Protein AF-A0A933Q436-F1 (afdb_monomer_lite)

Structure (mmCIF, N/CA/C/O backbone):
data_AF-A0A933Q436-F1
#
_entry.id   AF-A0A933Q436-F1
#
loop_
_atom_site.group_PDB
_atom_site.id
_atom_site.type_symbol
_atom_site.label_atom_id
_atom_site.label_alt_id
_atom_site.label_comp_id
_atom_site.label_asym_id
_atom_site.label_entity_id
_atom_site.label_seq_id
_atom_site.pdbx_PDB_ins_code
_atom_site.Cartn_x
_atom_site.Cartn_y
_atom_site.Cartn_z
_atom_site.occupancy
_atom_site.B_iso_or_equiv
_atom_site.auth_seq_id
_atom_site.auth_comp_id
_atom_site.auth_asym_id
_atom_site.auth_atom_id
_atom_site.pdbx_PDB_model_num
ATOM 1 N N . MET A 1 1 ? 8.827 -11.551 -14.079 1.00 69.38 1 MET A N 1
ATOM 2 C CA . MET A 1 1 ? 8.714 -10.240 -13.399 1.00 69.38 1 MET A CA 1
ATOM 3 C C . MET A 1 1 ? 7.311 -10.010 -12.848 1.00 69.38 1 MET A C 1
ATOM 5 O O . MET A 1 1 ? 7.195 -9.725 -11.664 1.00 69.38 1 MET A O 1
ATOM 9 N N . GLU A 1 2 ? 6.253 -10.220 -13.638 1.00 83.44 2 GLU A N 1
ATOM 10 C CA . GLU A 1 2 ? 4.860 -9.986 -13.208 1.00 83.44 2 GLU A CA 1
ATOM 11 C C . GLU A 1 2 ? 4.426 -10.819 -11.992 1.00 83.44 2 GLU A C 1
ATOM 13 O O . GLU A 1 2 ? 3.860 -10.272 -11.054 1.00 83.44 2 GLU A O 1
ATOM 18 N N . LEU A 1 3 ? 4.770 -12.112 -11.937 1.00 90.50 3 LEU A N 1
ATOM 19 C CA . LEU A 1 3 ? 4.434 -12.969 -10.791 1.00 90.50 3 LEU A CA 1
ATOM 20 C C . LEU A 1 3 ? 5.051 -12.468 -9.473 1.00 90.50 3 LEU A C 1
ATOM 22 O O . LEU A 1 3 ? 4.394 -12.472 -8.439 1.00 90.50 3 LEU A O 1
ATOM 26 N N . ILE A 1 4 ? 6.304 -12.007 -9.512 1.00 89.88 4 ILE A N 1
ATOM 27 C CA . ILE A 1 4 ? 7.007 -11.476 -8.334 1.00 89.88 4 ILE A CA 1
ATOM 28 C C . ILE A 1 4 ? 6.338 -10.179 -7.872 1.00 89.88 4 ILE A C 1
ATOM 30 O O . ILE A 1 4 ? 6.108 -10.001 -6.678 1.00 89.88 4 ILE A O 1
ATOM 34 N N . ALA A 1 5 ? 5.969 -9.306 -8.815 1.00 87.81 5 ALA A N 1
ATOM 35 C CA . ALA A 1 5 ? 5.228 -8.087 -8.510 1.00 87.81 5 ALA A CA 1
ATOM 36 C C . ALA A 1 5 ? 3.855 -8.400 -7.891 1.00 87.81 5 ALA A C 1
ATOM 38 O O . ALA A 1 5 ? 3.500 -7.807 -6.875 1.00 87.81 5 ALA A O 1
ATOM 39 N N . LEU A 1 6 ? 3.118 -9.376 -8.430 1.00 91.81 6 LEU A N 1
ATOM 40 C CA . LEU A 1 6 ? 1.825 -9.805 -7.889 1.00 91.81 6 LEU A CA 1
ATOM 41 C C . LEU A 1 6 ? 1.946 -10.394 -6.481 1.00 91.81 6 LEU A C 1
ATOM 43 O O . LEU A 1 6 ? 1.143 -10.052 -5.617 1.00 91.81 6 LEU A O 1
ATOM 47 N N . ILE A 1 7 ? 2.957 -11.228 -6.222 1.00 93.62 7 ILE A N 1
ATOM 48 C CA . ILE A 1 7 ? 3.230 -11.765 -4.880 1.00 93.62 7 ILE A CA 1
ATOM 49 C C . ILE A 1 7 ? 3.574 -10.628 -3.911 1.00 93.62 7 ILE A C 1
ATOM 51 O O . ILE A 1 7 ? 3.058 -10.602 -2.794 1.00 93.62 7 ILE A O 1
ATOM 55 N N . GLY A 1 8 ? 4.392 -9.665 -4.344 1.00 90.50 8 GLY A N 1
ATOM 56 C CA . GLY A 1 8 ? 4.723 -8.482 -3.552 1.00 90.50 8 GLY A CA 1
ATOM 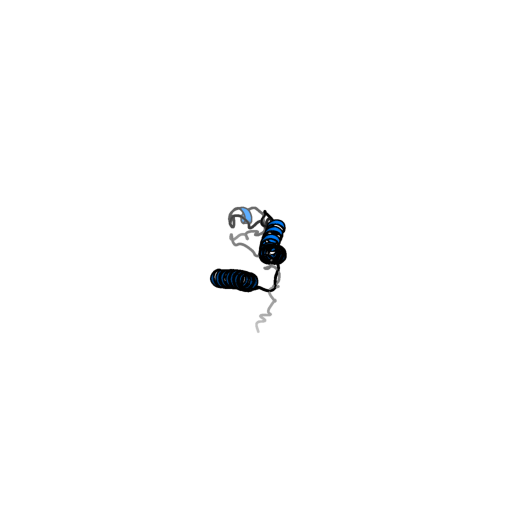57 C C . GLY A 1 8 ? 3.485 -7.655 -3.194 1.00 90.50 8 GLY A C 1
ATOM 58 O O . GLY A 1 8 ? 3.280 -7.328 -2.025 1.00 90.50 8 GLY A O 1
ATOM 59 N N . ILE A 1 9 ? 2.616 -7.384 -4.173 1.00 89.62 9 ILE A N 1
ATOM 60 C CA . ILE A 1 9 ? 1.357 -6.651 -3.968 1.00 89.62 9 ILE A CA 1
ATOM 61 C C . ILE A 1 9 ? 0.420 -7.437 -3.046 1.00 89.62 9 ILE A C 1
ATOM 63 O O . ILE A 1 9 ? -0.119 -6.875 -2.094 1.00 89.62 9 ILE A O 1
ATOM 67 N N . ALA A 1 10 ? 0.248 -8.739 -3.279 1.00 91.31 10 ALA A N 1
ATOM 68 C CA . ALA A 1 10 ? -0.606 -9.588 -2.455 1.00 91.31 10 ALA A CA 1
ATOM 69 C C . ALA A 1 10 ? -0.124 -9.635 -0.997 1.00 91.31 10 ALA A C 1
ATOM 71 O O . ALA A 1 10 ? -0.932 -9.491 -0.078 1.00 91.31 10 ALA A O 1
ATOM 72 N N . GLY A 1 11 ? 1.189 -9.763 -0.776 1.00 93.06 11 GLY A N 1
ATOM 73 C CA . GLY A 1 11 ? 1.795 -9.710 0.555 1.00 93.06 11 GLY A CA 1
ATOM 74 C C . GLY A 1 11 ? 1.598 -8.355 1.235 1.00 93.06 11 GLY A C 1
ATOM 75 O O . GLY A 1 11 ? 1.199 -8.300 2.400 1.00 93.06 11 GLY A O 1
ATOM 76 N N . TRP A 1 12 ? 1.791 -7.258 0.498 1.00 88.19 12 TRP A N 1
ATOM 77 C CA . TRP A 1 12 ? 1.549 -5.902 0.994 1.00 88.19 12 TRP A CA 1
ATOM 78 C C . TRP A 1 12 ? 0.090 -5.709 1.427 1.00 88.19 12 TRP A C 1
ATOM 80 O O . TRP A 1 12 ? -0.183 -5.205 2.524 1.00 88.19 12 TRP A O 1
ATOM 90 N N . VAL A 1 13 ? -0.864 -6.123 0.588 1.00 89.94 13 VAL A N 1
ATOM 91 C CA . VAL A 1 13 ? -2.301 -6.039 0.887 1.00 89.94 13 VAL A CA 1
ATOM 92 C C . VAL A 1 13 ? -2.642 -6.892 2.107 1.00 89.94 13 VAL A C 1
ATOM 94 O O . VAL A 1 13 ? -3.305 -6.403 3.023 1.00 89.94 13 VAL A O 1
ATOM 97 N N . ALA A 1 14 ? -2.141 -8.128 2.177 1.00 91.75 14 ALA A N 1
ATOM 98 C CA . ALA A 1 14 ? -2.360 -9.011 3.320 1.00 91.75 14 ALA A CA 1
ATOM 99 C C . ALA A 1 14 ? -1.851 -8.393 4.633 1.00 91.75 14 ALA A C 1
ATOM 101 O O . ALA A 1 14 ? -2.544 -8.464 5.652 1.00 91.75 14 ALA A O 1
ATOM 102 N N . LEU A 1 15 ? -0.693 -7.725 4.605 1.00 90.75 15 LEU A N 1
ATOM 103 C CA . LEU A 1 15 ? -0.129 -7.043 5.771 1.00 90.75 15 LEU A CA 1
ATOM 104 C C . LEU A 1 15 ? -1.015 -5.879 6.242 1.00 90.75 15 LEU A C 1
ATOM 106 O O . LEU A 1 15 ? -1.291 -5.762 7.436 1.00 90.75 15 LEU A O 1
ATOM 110 N N . ASN A 1 16 ? -1.518 -5.057 5.315 1.00 89.12 16 ASN A N 1
ATOM 111 C CA . ASN A 1 16 ? -2.407 -3.932 5.638 1.00 89.12 16 ASN A CA 1
ATOM 112 C C . ASN A 1 16 ? -3.754 -4.408 6.190 1.00 89.12 16 ASN A C 1
ATOM 114 O O . ASN A 1 16 ? -4.270 -3.843 7.160 1.00 89.12 16 ASN A O 1
ATOM 118 N N . VAL A 1 17 ? -4.303 -5.483 5.621 1.00 90.19 17 VAL A N 1
ATOM 119 C CA . VAL A 1 17 ? -5.527 -6.120 6.120 1.00 90.19 17 VAL A CA 1
ATOM 120 C C . VAL A 1 17 ? -5.302 -6.689 7.519 1.00 90.19 17 VAL A C 1
ATOM 122 O O . VAL A 1 17 ? -6.134 -6.483 8.404 1.00 90.19 17 VAL A O 1
ATOM 125 N N . TYR A 1 18 ? -4.180 -7.369 7.755 1.00 92.19 18 TYR A N 1
ATOM 126 C CA . TYR A 1 18 ? -3.841 -7.908 9.071 1.00 92.19 18 TYR A CA 1
ATOM 127 C C . TYR A 1 18 ? -3.681 -6.800 10.120 1.00 92.19 18 TYR A C 1
ATOM 129 O O . TYR A 1 18 ? -4.301 -6.874 11.184 1.00 92.19 18 TYR A O 1
ATOM 137 N N . ALA A 1 19 ? -2.927 -5.744 9.804 1.00 86.94 19 ALA A N 1
ATOM 138 C CA . ALA A 1 19 ? -2.740 -4.592 10.683 1.00 86.94 19 ALA A CA 1
ATOM 139 C C . ALA A 1 19 ? -4.076 -3.899 11.003 1.00 86.94 19 ALA A C 1
ATOM 141 O O . ALA A 1 19 ? -4.380 -3.644 12.170 1.00 86.94 19 ALA A O 1
ATOM 142 N N . SER A 1 20 ? -4.925 -3.696 9.989 1.00 86.19 20 SER A N 1
ATOM 143 C CA . SER A 1 20 ? -6.264 -3.120 10.166 1.00 86.19 20 SER A CA 1
ATOM 144 C C . SER A 1 20 ? -7.138 -3.997 11.064 1.00 86.19 20 SER A C 1
ATOM 146 O O . SER A 1 20 ? -7.768 -3.500 11.995 1.00 86.19 20 SER A O 1
ATOM 148 N N . ARG A 1 21 ? -7.138 -5.322 10.856 1.00 88.56 21 ARG A N 1
ATOM 149 C CA . ARG A 1 21 ? -7.873 -6.269 11.714 1.00 88.56 21 ARG A CA 1
ATOM 150 C C . ARG A 1 21 ? -7.357 -6.263 13.149 1.00 88.56 21 ARG A C 1
ATOM 152 O O . ARG A 1 21 ? -8.166 -6.357 14.070 1.00 88.56 21 ARG A O 1
ATOM 159 N N . ARG A 1 22 ? -6.042 -6.155 13.356 1.00 87.19 22 ARG A N 1
ATOM 160 C CA . ARG A 1 22 ? -5.449 -6.100 14.697 1.00 87.19 22 ARG A CA 1
ATOM 161 C C . ARG A 1 22 ? -5.840 -4.820 15.431 1.00 87.19 22 ARG A C 1
ATOM 163 O O . ARG A 1 22 ? -6.231 -4.929 16.589 1.00 87.19 22 ARG A O 1
ATOM 170 N N . SER A 1 23 ? -5.798 -3.673 14.752 1.00 83.38 23 SER A N 1
ATOM 171 C CA . SER A 1 23 ? -6.238 -2.376 15.292 1.00 83.38 23 SER A CA 1
ATOM 172 C C . SER A 1 23 ? -7.749 -2.364 15.572 1.00 83.38 23 SER A C 1
ATOM 174 O O . SER A 1 23 ? -8.202 -1.847 16.587 1.00 83.38 23 SER A O 1
ATOM 176 N N . ILE A 1 24 ? -8.550 -3.045 14.742 1.00 82.19 24 ILE A N 1
ATOM 177 C CA . ILE A 1 24 ? -9.994 -3.213 14.975 1.00 82.19 24 ILE A CA 1
ATOM 178 C C . ILE A 1 24 ? -10.305 -4.113 16.185 1.00 82.19 24 ILE A C 1
ATOM 180 O O . ILE A 1 24 ? -11.343 -3.986 16.831 1.00 82.19 24 ILE A O 1
ATOM 184 N N . ARG A 1 25 ? -9.427 -5.054 16.506 1.00 84.44 25 ARG A N 1
ATOM 185 C CA . ARG A 1 25 ? -9.586 -5.920 17.682 1.00 84.44 25 ARG A CA 1
ATOM 186 C C . ARG A 1 25 ? -8.961 -5.328 18.940 1.00 84.44 25 ARG A C 1
ATOM 188 O O . ARG A 1 25 ? -8.935 -5.999 19.963 1.00 84.44 25 ARG A O 1
ATOM 195 N N . ASP A 1 26 ? -8.412 -4.122 18.856 1.00 78.94 26 ASP A N 1
ATOM 196 C CA . ASP A 1 26 ? -7.875 -3.440 20.017 1.00 78.94 26 ASP A CA 1
ATOM 197 C C . ASP A 1 26 ? -9.015 -2.752 20.781 1.00 78.94 26 ASP A C 1
ATOM 199 O O . ASP A 1 26 ? -9.644 -1.814 20.283 1.00 78.94 26 ASP A O 1
ATOM 203 N N . GLU A 1 27 ? -9.316 -3.287 21.964 1.00 76.31 27 GLU A N 1
ATOM 204 C CA . GLU A 1 27 ? -10.327 -2.770 22.895 1.00 76.31 27 GLU A CA 1
ATOM 205 C C . GLU A 1 27 ? -9.732 -1.766 23.894 1.00 76.31 27 GLU A C 1
ATOM 207 O O . GLU A 1 27 ? -10.476 -1.058 24.569 1.00 76.31 27 GLU A O 1
ATOM 212 N N . LEU A 1 28 ? -8.399 -1.673 23.978 1.00 80.12 28 LEU A N 1
ATOM 213 C CA . LEU A 1 28 ? -7.704 -0.724 24.855 1.00 80.12 28 LEU A CA 1
ATOM 214 C C . LEU A 1 28 ? -7.546 0.658 24.208 1.00 80.12 28 LEU A C 1
ATOM 216 O O . LEU A 1 28 ? -7.317 1.646 24.906 1.00 80.12 28 LEU A O 1
ATOM 220 N N . ALA A 1 29 ? -7.662 0.736 22.882 1.00 77.69 29 ALA A N 1
ATOM 221 C CA . ALA A 1 29 ? -7.546 1.977 22.134 1.00 77.69 29 ALA A CA 1
ATOM 222 C C . ALA A 1 29 ? -8.862 2.763 22.149 1.00 77.69 29 ALA A C 1
ATOM 224 O O . ALA A 1 29 ? -9.939 2.228 21.871 1.00 77.69 29 ALA A O 1
ATOM 225 N N . SER A 1 30 ? -8.774 4.071 22.395 1.00 84.81 30 SER A N 1
ATOM 226 C CA . SER A 1 30 ? -9.936 4.945 22.246 1.00 84.81 30 SER A CA 1
ATOM 227 C C . SER A 1 30 ? -10.391 5.009 20.773 1.00 84.81 30 SER A C 1
ATOM 229 O O . SER A 1 30 ? -9.582 4.806 19.857 1.00 84.81 30 SER A O 1
ATOM 231 N N . PRO A 1 31 ? -11.668 5.337 20.493 1.00 82.50 31 PRO A N 1
ATOM 232 C CA . PRO A 1 31 ? -12.183 5.392 19.122 1.00 82.50 31 PRO A CA 1
ATOM 233 C C . PRO A 1 31 ? -11.370 6.322 18.210 1.00 82.50 31 PRO A C 1
ATOM 235 O O . PRO A 1 31 ? -11.133 6.012 17.044 1.00 82.50 31 PRO A O 1
ATOM 238 N N . THR A 1 32 ? -10.887 7.443 18.751 1.00 84.50 32 THR A N 1
ATOM 239 C CA . THR A 1 32 ? -10.066 8.417 18.021 1.00 84.50 32 THR A CA 1
ATOM 240 C C . THR A 1 32 ? -8.655 7.900 17.743 1.00 84.50 32 THR A C 1
ATOM 242 O O . THR A 1 32 ? -8.153 8.084 16.634 1.00 84.50 32 THR A O 1
ATOM 245 N N . GLN A 1 33 ? -8.029 7.192 18.690 1.00 85.12 33 GLN A N 1
ATOM 246 C CA . GLN A 1 33 ? -6.723 6.552 18.481 1.00 85.12 33 GLN A CA 1
ATOM 247 C C . GLN A 1 33 ? -6.792 5.475 17.401 1.00 85.12 33 GLN A C 1
ATOM 249 O O . GLN A 1 33 ? -5.898 5.371 16.564 1.00 85.12 33 GLN A O 1
ATOM 254 N N . ARG A 1 34 ? -7.881 4.711 17.374 1.00 83.94 34 ARG A N 1
ATOM 255 C CA . ARG A 1 34 ? -8.110 3.664 16.381 1.00 83.94 34 ARG A CA 1
ATOM 256 C C . ARG A 1 34 ? -8.308 4.219 14.971 1.00 83.94 34 ARG A C 1
ATOM 258 O O . ARG A 1 34 ? -7.751 3.676 14.021 1.00 83.94 34 ARG A O 1
ATOM 265 N N . ILE A 1 35 ? -9.031 5.334 14.831 1.00 85.50 35 ILE A N 1
ATOM 266 C CA . ILE A 1 35 ? -9.139 6.052 13.550 1.00 85.50 35 ILE A CA 1
ATOM 267 C C . ILE A 1 35 ? -7.762 6.555 13.107 1.00 85.50 35 ILE A C 1
ATOM 269 O O . ILE A 1 35 ? -7.392 6.348 11.954 1.00 85.50 35 ILE A O 1
ATOM 273 N N . ALA A 1 36 ? -6.980 7.151 14.012 1.00 86.81 36 ALA A N 1
ATOM 274 C CA . ALA A 1 36 ? -5.635 7.629 13.693 1.00 86.81 36 ALA A CA 1
ATOM 275 C C . ALA A 1 36 ? -4.694 6.489 13.264 1.00 86.81 36 ALA A C 1
ATOM 277 O O . ALA A 1 36 ? -3.967 6.634 12.284 1.00 86.81 36 ALA A O 1
ATOM 278 N N . GLN A 1 37 ? -4.743 5.336 13.940 1.00 86.31 37 GLN A N 1
ATOM 279 C CA . GLN A 1 37 ? -3.963 4.149 13.575 1.00 86.31 37 GLN A CA 1
ATOM 280 C C . GLN A 1 37 ? -4.342 3.617 12.192 1.00 86.31 37 GLN A C 1
ATOM 282 O O . GLN A 1 37 ? -3.460 3.357 11.376 1.00 86.31 37 GLN A O 1
ATOM 287 N N . LEU A 1 38 ? -5.641 3.492 11.904 1.00 87.25 38 LEU A N 1
ATOM 288 C CA . LEU A 1 38 ? -6.112 3.084 10.580 1.00 87.25 38 LEU A CA 1
ATOM 289 C C . LEU A 1 38 ? -5.664 4.078 9.509 1.00 87.25 38 LEU A C 1
ATOM 291 O O . LEU A 1 38 ? -5.153 3.665 8.470 1.00 87.25 38 LEU A O 1
ATOM 295 N N . PHE A 1 39 ? -5.788 5.377 9.779 1.00 88.50 39 PHE A N 1
ATOM 296 C CA . PHE A 1 39 ? -5.340 6.409 8.853 1.00 88.50 39 PHE A CA 1
ATOM 297 C C . PHE A 1 39 ? -3.840 6.286 8.570 1.00 88.50 39 PHE A C 1
ATOM 299 O O . PHE A 1 39 ? -3.430 6.329 7.415 1.00 88.50 39 PHE A O 1
ATOM 306 N N . PHE A 1 40 ? -3.025 6.047 9.600 1.00 87.94 40 PHE A N 1
ATOM 307 C CA . PHE A 1 40 ? -1.577 5.906 9.461 1.00 87.94 40 PHE A CA 1
ATOM 308 C C . PHE A 1 40 ? -1.167 4.646 8.684 1.00 87.94 40 PHE A C 1
ATOM 310 O O . PHE A 1 40 ? -0.274 4.720 7.840 1.00 87.94 40 PHE A O 1
ATOM 317 N N . ILE A 1 41 ? -1.847 3.513 8.911 1.00 88.25 41 ILE A N 1
ATOM 318 C CA . ILE A 1 41 ? -1.624 2.258 8.168 1.00 88.25 41 ILE A CA 1
ATOM 319 C C . ILE A 1 41 ? -1.783 2.493 6.661 1.00 88.25 41 ILE A C 1
ATOM 321 O O . ILE A 1 41 ? -0.946 2.050 5.880 1.00 88.25 41 ILE A O 1
ATOM 325 N N . TRP A 1 42 ? -2.816 3.236 6.259 1.00 88.25 42 TRP A N 1
ATOM 326 C CA . TRP A 1 42 ? -3.091 3.528 4.851 1.00 88.25 42 TRP A CA 1
ATOM 327 C C . TRP A 1 42 ? -2.309 4.722 4.298 1.00 88.25 42 TRP A C 1
ATOM 329 O O . TRP A 1 42 ? -2.081 4.800 3.092 1.00 88.25 42 TRP A O 1
ATOM 339 N N . LEU A 1 43 ? -1.839 5.631 5.151 1.00 89.69 43 LEU A N 1
ATOM 340 C CA . LEU A 1 43 ? -1.055 6.785 4.720 1.00 89.69 43 LEU A CA 1
ATOM 341 C C . LEU A 1 43 ? 0.276 6.361 4.087 1.00 89.69 43 LEU A C 1
ATOM 343 O O . LEU A 1 43 ? 0.668 6.910 3.063 1.00 89.69 43 LEU A O 1
ATOM 347 N N . VAL A 1 44 ? 0.951 5.362 4.661 1.00 88.38 44 VAL A N 1
ATOM 348 C CA . VAL A 1 44 ? 2.242 4.859 4.162 1.00 88.38 44 VAL A CA 1
ATOM 349 C C . VAL A 1 44 ? 2.172 4.383 2.699 1.00 88.38 44 VAL A C 1
ATOM 351 O O . VAL A 1 44 ? 2.958 4.886 1.893 1.00 88.38 44 VAL A O 1
ATOM 354 N N . PRO A 1 45 ? 1.260 3.472 2.296 1.00 86.31 45 PRO A N 1
ATOM 355 C CA . PRO A 1 45 ? 1.143 3.069 0.895 1.00 86.31 45 PRO A CA 1
ATOM 356 C C . PRO A 1 45 ? 0.729 4.215 -0.029 1.00 86.31 45 PRO A C 1
ATOM 358 O O . PRO A 1 45 ? 1.231 4.288 -1.148 1.00 86.31 45 PRO A O 1
ATOM 361 N N . ILE A 1 46 ? -0.133 5.129 0.429 1.00 90.06 46 ILE A N 1
ATOM 362 C CA . ILE A 1 46 ? -0.531 6.301 -0.362 1.00 90.06 46 ILE A CA 1
ATOM 363 C C . ILE A 1 46 ? 0.683 7.194 -0.637 1.00 90.06 46 ILE A C 1
ATOM 365 O O . ILE A 1 46 ? 0.938 7.547 -1.786 1.00 90.06 46 ILE A O 1
ATOM 369 N N . LEU A 1 47 ? 1.471 7.512 0.392 1.00 91.12 47 LEU A N 1
ATOM 370 C CA . LEU A 1 47 ? 2.693 8.301 0.242 1.00 91.12 47 LEU A CA 1
ATOM 371 C C . LEU A 1 47 ? 3.714 7.592 -0.652 1.00 91.12 47 LEU A C 1
ATOM 373 O O . LEU A 1 47 ? 4.296 8.228 -1.526 1.00 91.12 47 LEU A O 1
ATOM 377 N N . GLY A 1 48 ? 3.891 6.278 -0.492 1.00 87.94 48 GLY A N 1
ATOM 378 C CA . GLY A 1 48 ? 4.768 5.481 -1.351 1.00 87.94 48 GLY A CA 1
ATOM 379 C C . GLY A 1 48 ? 4.354 5.531 -2.824 1.00 87.94 48 GLY A C 1
ATOM 380 O O . GLY A 1 48 ? 5.204 5.713 -3.698 1.00 87.94 48 GLY A O 1
ATOM 381 N N . ALA A 1 49 ? 3.053 5.442 -3.108 1.00 87.94 49 ALA A N 1
ATOM 382 C CA . ALA A 1 49 ? 2.519 5.570 -4.460 1.00 87.94 49 ALA A CA 1
ATOM 383 C C . ALA A 1 49 ? 2.728 6.983 -5.026 1.00 87.94 49 ALA A C 1
ATOM 385 O O . ALA A 1 49 ? 3.195 7.117 -6.155 1.00 87.94 49 ALA A O 1
ATOM 386 N N . ILE A 1 50 ? 2.457 8.029 -4.237 1.00 91.06 50 ILE A N 1
ATOM 387 C CA . ILE A 1 50 ? 2.673 9.427 -4.643 1.00 91.06 50 ILE A CA 1
ATOM 388 C C . ILE A 1 50 ? 4.146 9.675 -4.969 1.00 91.06 50 ILE A C 1
ATOM 390 O O . ILE A 1 50 ? 4.446 10.231 -6.021 1.00 91.06 50 ILE A O 1
ATOM 394 N N . VAL A 1 51 ? 5.069 9.240 -4.106 1.00 90.00 51 VAL A N 1
ATOM 395 C CA . VAL A 1 51 ? 6.514 9.393 -4.337 1.00 90.00 51 VAL A CA 1
ATOM 396 C C . VAL A 1 51 ? 6.939 8.629 -5.583 1.00 90.00 51 VAL A C 1
ATOM 398 O O . VAL A 1 51 ? 7.674 9.165 -6.405 1.00 90.00 51 VAL A O 1
ATOM 401 N N . THR A 1 52 ? 6.446 7.404 -5.762 1.00 89.00 52 THR A N 1
ATOM 402 C CA . THR A 1 52 ? 6.763 6.595 -6.944 1.00 89.00 52 THR A CA 1
ATOM 403 C C . THR A 1 52 ? 6.281 7.282 -8.219 1.00 89.00 52 THR A C 1
ATOM 405 O O . THR A 1 52 ? 7.043 7.373 -9.175 1.00 89.00 52 THR A O 1
ATOM 408 N N . LEU A 1 53 ? 5.061 7.826 -8.226 1.00 86.12 53 LEU A N 1
ATOM 409 C CA . LEU A 1 53 ? 4.522 8.591 -9.353 1.00 86.12 53 LEU A CA 1
ATOM 410 C C . LEU A 1 53 ? 5.286 9.899 -9.586 1.00 86.12 53 LEU A C 1
ATOM 412 O O . LEU A 1 53 ? 5.512 10.268 -10.731 1.00 86.12 53 LEU A O 1
ATOM 416 N N . ALA A 1 54 ? 5.717 10.580 -8.523 1.00 86.50 54 ALA A N 1
ATOM 417 C CA . ALA A 1 54 ? 6.516 11.799 -8.626 1.00 86.50 54 ALA A CA 1
ATOM 418 C C . ALA A 1 54 ? 7.925 11.532 -9.183 1.00 86.50 54 ALA A C 1
ATOM 420 O O . ALA A 1 54 ? 8.480 12.364 -9.898 1.00 86.50 54 ALA A O 1
ATOM 421 N N . VAL A 1 55 ? 8.507 10.376 -8.855 1.00 87.50 55 VAL A N 1
ATOM 422 C CA . VAL A 1 55 ? 9.822 9.942 -9.347 1.00 87.50 55 VAL A CA 1
ATOM 423 C C . VAL A 1 55 ? 9.728 9.326 -10.745 1.00 87.50 55 VAL A C 1
ATOM 425 O O . VAL A 1 55 ? 10.706 9.372 -11.496 1.00 87.50 55 VAL A O 1
ATOM 428 N N . LEU A 1 56 ? 8.570 8.775 -11.121 1.00 87.06 56 LEU A N 1
ATOM 429 C CA . LEU A 1 56 ? 8.334 8.214 -12.445 1.00 87.06 56 LEU A CA 1
ATOM 430 C C . LEU A 1 56 ? 8.435 9.328 -13.495 1.00 87.06 56 LEU A C 1
ATOM 432 O O . LEU A 1 56 ? 7.522 10.124 -13.701 1.00 87.06 56 LEU A O 1
ATOM 436 N N . ARG A 1 57 ? 9.588 9.401 -14.162 1.00 71.69 57 ARG A N 1
ATOM 437 C CA . ARG A 1 57 ? 9.815 10.339 -15.261 1.00 71.69 57 ARG A CA 1
ATOM 438 C C . ARG A 1 57 ? 8.876 9.991 -16.420 1.00 71.69 57 ARG A C 1
ATOM 440 O O . ARG A 1 57 ? 8.898 8.871 -16.916 1.00 71.69 57 ARG A O 1
ATOM 447 N N . ASN A 1 58 ? 8.107 10.977 -16.884 1.00 65.75 58 ASN A N 1
ATOM 448 C CA . ASN A 1 58 ? 7.143 10.843 -17.988 1.00 65.75 58 ASN A CA 1
ATOM 449 C C . ASN A 1 58 ? 7.770 10.614 -19.377 1.00 65.75 58 ASN A C 1
ATOM 451 O O . ASN A 1 58 ? 7.036 10.416 -20.341 1.00 65.75 58 ASN A O 1
ATOM 455 N N . SER A 1 59 ? 9.099 10.624 -19.500 1.00 60.50 59 SER A N 1
ATOM 456 C CA . SER A 1 59 ? 9.781 10.432 -20.779 1.00 60.50 59 SER A CA 1
ATOM 457 C C . SER A 1 59 ? 10.876 9.378 -20.632 1.00 60.50 59 SER A C 1
ATOM 459 O O . SER A 1 59 ? 11.747 9.559 -19.774 1.00 60.50 59 SER A O 1
ATOM 461 N N . PRO A 1 60 ? 10.889 8.310 -21.455 1.00 61.94 60 PRO A N 1
ATOM 462 C CA . PRO A 1 60 ? 12.108 7.534 -21.629 1.00 61.94 60 PRO A CA 1
ATOM 463 C C . PRO A 1 60 ? 13.202 8.502 -22.090 1.00 61.94 60 PRO A C 1
ATOM 465 O O . PRO A 1 60 ? 12.949 9.366 -22.935 1.00 61.94 60 PRO A O 1
ATOM 468 N N . GLU A 1 61 ? 14.393 8.416 -21.494 1.00 63.00 61 GLU A N 1
ATOM 469 C CA . GLU A 1 61 ? 15.538 9.181 -21.984 1.00 63.00 61 GLU A CA 1
ATOM 470 C C . GLU A 1 61 ? 15.664 8.918 -23.490 1.00 63.00 61 GLU A C 1
ATOM 472 O O . GLU A 1 61 ? 15.677 7.748 -23.888 1.00 63.00 61 GLU A O 1
ATOM 477 N N . PRO A 1 62 ? 15.701 9.958 -24.348 1.00 59.56 62 PRO A N 1
ATOM 478 C CA . PRO A 1 62 ? 15.963 9.740 -25.758 1.00 59.56 62 PRO A CA 1
ATOM 479 C C . PRO A 1 62 ? 17.298 9.010 -25.833 1.00 59.56 62 PRO A C 1
ATOM 481 O O . PRO A 1 62 ? 18.310 9.506 -25.327 1.00 59.56 62 PRO A O 1
ATOM 484 N N . SER A 1 63 ? 17.290 7.799 -26.393 1.00 59.72 63 SER A N 1
ATOM 485 C CA . SER A 1 63 ? 18.512 7.034 -26.576 1.00 59.72 63 SER A CA 1
ATOM 486 C C . SER A 1 63 ? 19.501 7.934 -27.308 1.00 59.72 63 SER A C 1
ATOM 488 O O . SER A 1 63 ? 19.261 8.325 -28.447 1.00 59.72 63 SER A O 1
ATOM 490 N N . LYS A 1 64 ? 20.631 8.262 -26.676 1.00 58.25 64 LYS A N 1
ATOM 491 C CA . LYS A 1 64 ? 21.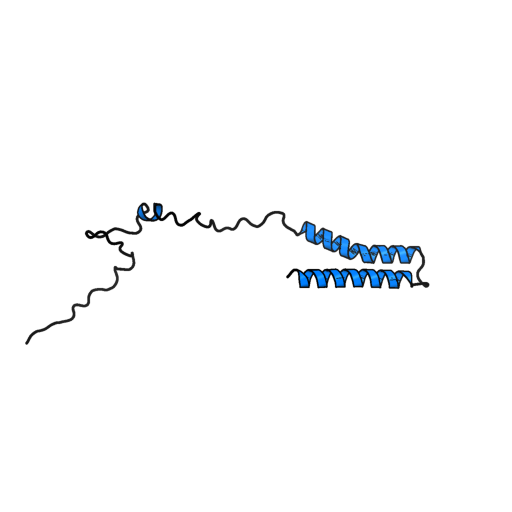735 9.002 -27.316 1.00 58.25 64 LYS A CA 1
ATOM 492 C C . LYS A 1 64 ? 22.388 8.231 -28.477 1.00 58.25 64 LYS A C 1
ATOM 494 O O . LYS A 1 64 ? 23.409 8.662 -28.996 1.00 58.25 64 LYS A O 1
ATOM 499 N N . GLY A 1 65 ? 21.823 7.095 -28.878 1.00 59.50 65 GLY A N 1
ATOM 500 C CA . GLY A 1 65 ? 22.136 6.408 -30.115 1.00 59.50 65 GLY A CA 1
ATOM 501 C C . GLY A 1 65 ? 21.011 6.634 -31.112 1.00 59.50 65 GLY A C 1
ATOM 502 O O . GLY A 1 65 ? 19.927 6.069 -30.969 1.00 59.50 65 GLY A O 1
ATOM 503 N N . THR A 1 66 ? 21.281 7.428 -32.141 1.00 56.03 66 THR A N 1
ATOM 504 C CA . THR A 1 66 ? 20.620 7.247 -33.430 1.00 56.03 66 THR A CA 1
ATOM 505 C C . THR A 1 66 ? 20.987 5.841 -33.892 1.00 56.03 66 THR A C 1
ATOM 507 O O . THR A 1 66 ? 22.112 5.621 -34.329 1.00 56.03 66 THR A O 1
ATOM 510 N N . TYR A 1 67 ? 20.085 4.869 -33.754 1.00 59.69 67 TYR A N 1
ATOM 511 C CA . TYR A 1 67 ? 20.202 3.664 -34.567 1.00 59.69 67 TYR A CA 1
ATOM 512 C C . TYR A 1 67 ? 20.034 4.118 -36.019 1.00 59.69 67 TYR A C 1
ATOM 514 O O . TYR A 1 67 ? 19.005 4.733 -36.323 1.00 59.69 67 TYR A O 1
ATOM 522 N N . PRO A 1 68 ? 21.025 3.896 -36.901 1.00 57.88 68 PRO A N 1
ATOM 523 C CA . PRO A 1 68 ? 20.837 4.146 -38.320 1.00 57.88 68 PRO A CA 1
ATOM 524 C C . PRO A 1 68 ? 19.581 3.392 -38.758 1.00 57.88 68 PRO A C 1
ATOM 526 O O . PRO A 1 68 ? 19.450 2.193 -38.495 1.00 57.88 68 PRO A O 1
ATOM 529 N N . LYS A 1 69 ? 18.618 4.115 -39.337 1.00 60.69 69 LYS A N 1
ATOM 530 C CA . LYS A 1 69 ? 17.451 3.507 -39.971 1.00 60.69 69 LYS A CA 1
ATOM 531 C C . LYS A 1 69 ? 17.964 2.723 -41.162 1.00 60.69 69 LYS A C 1
ATOM 533 O O . LYS A 1 69 ? 18.233 3.331 -42.186 1.00 60.69 69 LYS A O 1
ATOM 538 N N . GLU A 1 70 ? 18.088 1.417 -40.966 1.00 61.41 70 GLU A N 1
ATOM 539 C CA . GLU A 1 70 ? 18.530 0.450 -41.965 1.00 61.41 70 GLU A CA 1
ATOM 540 C C . GLU A 1 70 ? 19.970 0.721 -42.458 1.00 61.41 70 GLU A C 1
ATOM 542 O O . GLU A 1 70 ? 20.431 1.859 -42.543 1.00 61.41 70 GLU A O 1
ATOM 547 N N . PRO A 1 71 ? 20.771 -0.316 -42.741 1.00 56.59 71 PRO A N 1
ATOM 548 C CA . PRO A 1 71 ? 21.974 -0.112 -43.524 1.00 56.59 71 PRO A CA 1
ATOM 549 C C . PRO A 1 71 ? 21.508 0.327 -44.914 1.00 56.59 71 PRO A C 1
ATOM 551 O O . PRO A 1 71 ? 21.117 -0.514 -45.724 1.00 56.59 71 PRO A O 1
ATOM 554 N N . ASP A 1 72 ? 21.502 1.632 -45.189 1.00 57.84 72 ASP A N 1
ATOM 555 C CA . ASP A 1 72 ? 21.448 2.111 -46.564 1.00 57.84 72 ASP A CA 1
ATOM 556 C C . ASP A 1 72 ? 22.757 1.672 -47.223 1.00 57.84 72 ASP A C 1
ATOM 558 O O . ASP A 1 72 ? 23.803 2.318 -47.114 1.00 57.84 72 ASP A O 1
ATOM 562 N N . MET A 1 73 ? 22.715 0.486 -47.832 1.00 57.34 73 MET A N 1
ATOM 563 C CA . MET A 1 73 ? 23.848 -0.065 -48.560 1.00 57.34 73 MET A CA 1
ATOM 564 C C . MET A 1 73 ? 24.248 0.857 -49.714 1.00 57.34 73 MET A C 1
ATOM 566 O O . MET A 1 73 ? 25.383 0.767 -50.155 1.00 57.34 73 MET A O 1
ATOM 570 N N . GLY A 1 74 ? 23.369 1.750 -50.188 1.00 57.59 74 GLY A N 1
ATOM 571 C CA . GLY A 1 74 ? 23.658 2.680 -51.276 1.00 57.59 74 GLY A CA 1
ATOM 572 C C . GLY A 1 74 ? 24.581 3.831 -50.875 1.00 57.59 74 GLY A C 1
ATOM 573 O O . GLY A 1 74 ? 25.457 4.203 -51.657 1.00 57.59 74 GLY A O 1
ATOM 574 N N . ASP A 1 75 ? 24.448 4.363 -49.658 1.00 53.25 75 ASP A N 1
ATOM 575 C CA . ASP A 1 75 ? 25.145 5.599 -49.263 1.00 53.25 75 ASP A CA 1
ATOM 576 C C . ASP A 1 75 ? 26.609 5.357 -48.839 1.00 53.25 75 ASP A C 1
ATOM 578 O O . ASP A 1 75 ? 27.478 6.221 -48.992 1.00 53.25 75 ASP A O 1
ATOM 582 N N . GLN A 1 76 ? 26.927 4.130 -48.403 1.00 53.06 76 GLN A N 1
ATOM 583 C CA . GLN A 1 76 ? 28.297 3.712 -48.060 1.00 53.06 76 GLN A CA 1
ATOM 584 C C . GLN A 1 76 ? 29.218 3.584 -49.286 1.00 53.06 76 GLN A C 1
ATOM 586 O O . GLN A 1 76 ? 30.439 3.683 -49.150 1.00 53.06 76 GLN A O 1
ATOM 591 N N . TYR A 1 77 ? 28.659 3.420 -50.491 1.00 52.69 77 TYR A N 1
ATOM 592 C CA . TYR A 1 77 ? 29.442 3.461 -51.733 1.00 52.69 77 TYR A CA 1
ATOM 593 C C . TYR A 1 77 ? 29.745 4.895 -52.187 1.00 52.69 77 TYR A C 1
ATOM 595 O O . TYR A 1 77 ? 30.750 5.120 -52.861 1.00 52.69 77 TYR A O 1
ATOM 603 N N . VAL A 1 78 ? 28.918 5.873 -51.803 1.00 52.56 78 VAL A N 1
ATOM 604 C CA . VAL A 1 78 ? 29.059 7.273 -52.234 1.00 52.56 78 VAL A CA 1
ATOM 605 C C . VAL A 1 78 ? 30.013 8.055 -51.321 1.00 52.56 78 VAL A C 1
ATOM 607 O O . VAL A 1 78 ? 30.756 8.908 -51.806 1.00 52.56 78 VAL A O 1
ATOM 610 N N . THR A 1 79 ? 30.089 7.727 -50.023 1.00 52.78 79 THR A N 1
ATOM 611 C CA . THR A 1 79 ? 30.971 8.417 -49.050 1.00 52.78 79 THR A CA 1
ATOM 612 C C . THR A 1 79 ? 32.443 7.968 -49.047 1.00 52.78 79 THR A C 1
ATOM 614 O O . THR A 1 79 ? 33.236 8.459 -48.246 1.00 52.78 79 THR A O 1
ATOM 617 N N . GLY A 1 80 ? 32.866 7.123 -49.993 1.00 48.72 80 GLY A N 1
ATOM 618 C CA . GLY A 1 80 ? 34.281 7.045 -50.382 1.00 48.72 80 GLY A CA 1
ATOM 619 C C . GLY A 1 80 ? 35.232 6.327 -49.415 1.00 48.72 80 GLY A C 1
ATOM 620 O O . GLY A 1 80 ? 36.412 6.669 -49.380 1.00 48.72 80 GLY A O 1
ATOM 621 N N . LEU A 1 81 ? 34.768 5.314 -48.674 1.00 54.94 81 LEU A N 1
ATOM 622 C CA . LEU A 1 81 ? 35.645 4.442 -47.867 1.00 54.94 81 LEU A CA 1
ATOM 623 C C . LEU A 1 81 ? 36.127 3.173 -48.593 1.00 54.94 81 LEU A C 1
ATOM 625 O O . LEU A 1 81 ? 36.996 2.477 -48.080 1.00 54.94 81 LEU A O 1
ATOM 629 N N . GLY A 1 82 ? 35.637 2.896 -49.803 1.00 51.78 82 GLY A N 1
ATOM 630 C CA . GLY A 1 82 ? 36.103 1.783 -50.631 1.00 51.78 82 GLY A CA 1
ATOM 631 C C . GLY A 1 82 ? 36.473 2.263 -52.027 1.00 51.78 82 GLY A C 1
ATOM 632 O O . GLY A 1 82 ? 35.612 2.358 -52.897 1.00 51.78 82 GLY A O 1
ATOM 633 N N . ARG A 1 83 ? 37.753 2.570 -52.273 1.00 54.28 83 ARG A N 1
ATOM 634 C CA . ARG A 1 83 ? 38.223 2.734 -53.657 1.00 54.28 83 ARG A CA 1
ATOM 635 C C . ARG A 1 83 ? 38.210 1.365 -54.331 1.00 54.28 83 ARG A C 1
ATOM 637 O O . ARG A 1 83 ? 38.892 0.448 -53.875 1.00 54.28 83 ARG A O 1
ATOM 644 N N . LEU A 1 84 ? 37.447 1.244 -55.415 1.00 58.19 84 LEU A N 1
ATOM 645 C CA . LEU A 1 84 ? 37.502 0.081 -56.295 1.00 58.19 84 LEU A CA 1
ATOM 646 C C . LEU A 1 84 ? 38.889 0.016 -56.946 1.00 58.19 84 LEU A C 1
ATOM 648 O O . LEU A 1 84 ? 39.428 1.041 -57.371 1.00 58.19 84 LEU A O 1
ATOM 652 N N . ASN A 1 85 ? 39.476 -1.177 -57.020 1.00 61.84 85 ASN A N 1
ATOM 653 C CA . ASN A 1 85 ? 40.643 -1.391 -57.876 1.00 61.84 85 ASN A CA 1
ATOM 654 C C . ASN A 1 85 ? 40.222 -1.443 -59.359 1.00 61.84 85 ASN A C 1
ATOM 656 O O . ASN A 1 85 ? 39.038 -1.533 -59.679 1.00 61.84 85 ASN A O 1
ATOM 660 N N . GLU A 1 86 ? 41.191 -1.442 -60.279 1.00 56.91 86 GLU A N 1
ATOM 661 C CA . GLU A 1 86 ? 40.955 -1.508 -61.737 1.00 56.91 86 GLU A CA 1
ATOM 662 C C . GLU A 1 86 ? 40.177 -2.760 -62.194 1.00 56.91 86 GLU A C 1
ATOM 664 O O . GLU A 1 86 ? 39.760 -2.852 -63.345 1.00 56.91 86 GLU A O 1
ATOM 669 N N . ARG A 1 87 ? 39.966 -3.730 -61.295 1.00 55.94 87 ARG A N 1
ATOM 670 C CA . ARG A 1 87 ? 39.217 -4.969 -61.530 1.00 55.94 87 ARG A CA 1
ATOM 671 C C . ARG A 1 87 ? 37.834 -4.986 -60.862 1.00 55.94 87 ARG A C 1
ATOM 673 O O . ARG A 1 87 ? 37.149 -5.998 -60.950 1.00 55.94 87 ARG A O 1
ATOM 680 N N . GLY A 1 88 ? 37.416 -3.895 -60.215 1.00 57.09 88 GLY A N 1
ATOM 681 C CA . GLY A 1 88 ? 36.075 -3.746 -59.641 1.00 57.09 88 GLY A CA 1
ATOM 682 C C . GLY A 1 88 ? 35.865 -4.375 -58.258 1.00 57.09 88 GLY A C 1
ATOM 683 O O . GLY A 1 88 ? 34.718 -4.558 -57.858 1.00 57.09 88 GLY A O 1
ATOM 684 N N . TYR A 1 89 ? 36.928 -4.691 -57.512 1.00 58.88 89 TYR A N 1
ATOM 685 C CA . TYR A 1 89 ? 36.826 -5.233 -56.148 1.00 58.88 89 TYR A CA 1
ATOM 686 C C . TYR A 1 89 ? 37.022 -4.150 -55.075 1.00 58.88 89 TYR A C 1
ATOM 688 O O . TYR A 1 89 ? 37.817 -3.223 -55.258 1.00 58.88 89 TYR A O 1
ATOM 696 N N . ILE A 1 90 ? 36.308 -4.288 -53.948 1.00 58.38 90 ILE A N 1
ATOM 697 C CA . ILE A 1 90 ? 36.401 -3.409 -52.771 1.00 58.38 90 ILE A CA 1
ATOM 698 C C . ILE A 1 90 ? 37.712 -3.708 -52.036 1.00 58.38 90 ILE A C 1
ATOM 700 O O . ILE A 1 90 ? 37.955 -4.851 -51.656 1.00 58.38 90 ILE A O 1
ATOM 704 N N . ARG A 1 91 ? 38.553 -2.688 -51.839 1.00 52.44 91 ARG A N 1
ATOM 705 C CA . ARG A 1 91 ? 39.797 -2.782 -51.062 1.00 52.44 91 ARG A CA 1
ATOM 706 C C . ARG A 1 91 ? 39.528 -2.346 -49.622 1.00 52.44 91 ARG A C 1
ATOM 708 O O . ARG A 1 91 ? 39.024 -1.235 -49.438 1.00 52.44 91 ARG A O 1
ATOM 715 N N . SER A 1 92 ? 39.856 -3.176 -48.628 1.00 51.84 92 SER A N 1
ATOM 716 C CA . SER A 1 92 ? 39.800 -2.728 -47.230 1.00 51.84 92 SER A CA 1
ATOM 717 C C . SER A 1 92 ? 40.952 -1.740 -46.989 1.00 51.84 92 SER A C 1
ATOM 719 O O . SER A 1 92 ? 42.047 -1.964 -47.516 1.00 51.84 92 SER A O 1
ATOM 721 N N . PRO A 1 93 ? 40.768 -0.652 -46.219 1.00 54.38 93 PRO A N 1
ATOM 722 C CA . PRO A 1 93 ? 41.852 0.279 -45.872 1.00 54.38 93 PRO A CA 1
ATOM 723 C C . PRO A 1 93 ? 43.065 -0.399 -45.207 1.00 54.38 93 PRO A C 1
ATOM 725 O O . PRO A 1 93 ? 44.169 0.143 -45.218 1.00 54.38 93 PRO A O 1
ATOM 728 N N . ASP A 1 94 ? 42.856 -1.600 -44.675 1.00 57.47 94 ASP A N 1
ATOM 729 C CA . ASP A 1 94 ? 43.811 -2.396 -43.904 1.00 57.47 94 ASP A CA 1
ATOM 730 C C . ASP A 1 94 ? 44.719 -3.274 -44.795 1.00 57.47 94 ASP A C 1
ATOM 732 O O . ASP A 1 94 ? 45.729 -3.795 -44.324 1.00 57.47 94 ASP A O 1
ATOM 736 N N . ASP A 1 95 ? 44.434 -3.382 -46.102 1.00 54.06 95 ASP A N 1
ATOM 737 C CA . ASP A 1 95 ? 45.178 -4.219 -47.067 1.00 54.06 95 ASP A CA 1
ATOM 738 C C . ASP A 1 95 ? 46.566 -3.656 -47.461 1.00 54.06 95 ASP A C 1
ATOM 740 O O . ASP A 1 95 ? 47.183 -4.111 -48.428 1.00 54.06 95 ASP A O 1
ATOM 744 N N . VAL A 1 96 ? 47.077 -2.635 -46.764 1.00 56.31 96 VAL A N 1
ATOM 745 C CA . VAL A 1 96 ? 48.336 -1.945 -47.125 1.00 56.31 96 VAL A CA 1
ATOM 746 C C . VAL A 1 96 ? 49.545 -2.401 -46.288 1.00 56.31 96 VAL A C 1
ATOM 748 O O . VAL A 1 96 ? 50.650 -1.911 -46.497 1.00 56.31 96 VAL A O 1
ATOM 751 N N . LEU A 1 97 ? 49.411 -3.377 -45.386 1.00 53.81 97 LEU A N 1
ATOM 752 C CA . LEU A 1 97 ? 50.519 -3.793 -44.508 1.00 53.81 97 LEU A CA 1
ATOM 753 C C . LEU A 1 97 ? 50.809 -5.296 -44.527 1.00 53.81 97 LEU A C 1
ATOM 755 O O . LEU A 1 97 ? 50.928 -5.936 -43.491 1.00 53.81 97 LEU A O 1
ATOM 759 N N . HIS A 1 98 ? 51.051 -5.840 -45.715 1.00 46.06 98 HIS A N 1
ATOM 760 C CA . HIS A 1 98 ? 52.031 -6.915 -45.843 1.00 46.06 98 HIS A CA 1
ATOM 761 C C . HIS A 1 98 ? 52.972 -6.565 -46.995 1.00 46.06 98 HIS A C 1
ATOM 763 O O . HIS A 1 98 ? 52.584 -6.734 -48.153 1.00 46.06 98 HIS A O 1
ATOM 769 N N . PRO A 1 99 ? 54.190 -6.046 -46.727 1.00 47.47 99 PRO A N 1
ATOM 770 C CA . PRO A 1 99 ? 55.234 -6.103 -47.734 1.00 47.47 99 PRO A CA 1
ATOM 771 C C . PR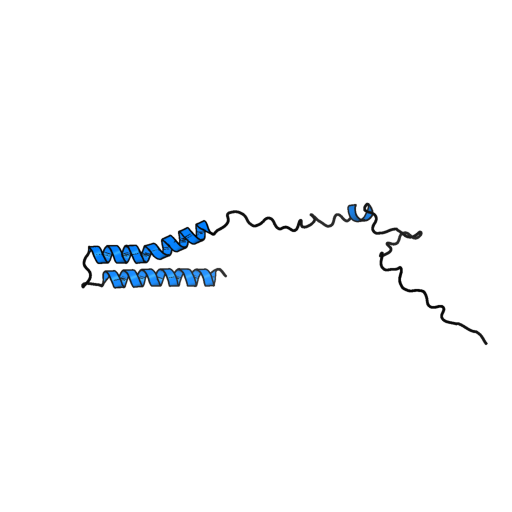O A 1 99 ? 55.383 -7.576 -48.107 1.00 47.47 99 PRO A C 1
ATOM 773 O O . PRO A 1 99 ? 55.690 -8.411 -47.254 1.00 47.47 99 PRO A O 1
ATOM 776 N N . MET A 1 100 ? 55.062 -7.892 -49.362 1.00 51.22 100 MET A N 1
ATOM 777 C CA . MET A 1 100 ? 55.465 -9.136 -50.000 1.00 51.22 100 MET A CA 1
ATOM 778 C C . MET A 1 100 ? 56.957 -9.280 -49.725 1.00 51.22 100 MET A C 1
ATOM 780 O O . MET A 1 100 ? 57.756 -8.498 -50.224 1.00 51.22 100 MET A O 1
ATOM 784 N N . GLY A 1 101 ? 57.297 -10.199 -48.823 1.00 49.72 101 GLY A N 1
ATOM 785 C CA . GLY A 1 101 ? 58.673 -10.560 -48.569 1.00 49.72 101 GLY A CA 1
ATOM 786 C C . GLY A 1 101 ? 59.230 -11.121 -49.862 1.00 49.72 101 GLY A C 1
ATOM 787 O O . GLY A 1 101 ? 58.699 -12.104 -50.383 1.00 49.72 101 GLY A O 1
ATOM 788 N N . ASP A 1 102 ? 60.271 -10.466 -50.359 1.00 54.94 102 ASP A N 1
ATOM 789 C CA . ASP A 1 102 ? 61.152 -10.956 -51.405 1.00 54.94 102 ASP A CA 1
ATOM 790 C C . ASP A 1 102 ? 61.827 -12.227 -50.871 1.00 54.94 102 ASP A C 1
ATOM 792 O O . ASP A 1 102 ? 62.903 -12.207 -50.277 1.00 54.94 102 ASP A O 1
ATOM 796 N N . GLY A 1 103 ? 61.107 -13.343 -50.968 1.00 55.03 103 GLY A N 1
ATOM 797 C CA . GLY A 1 103 ? 61.626 -14.667 -50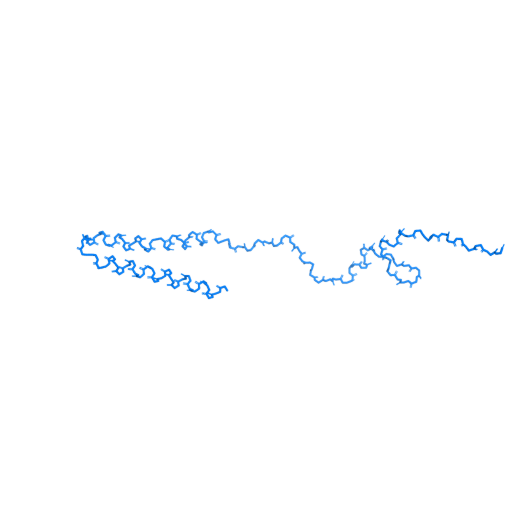.694 1.00 55.03 103 GLY A CA 1
ATOM 798 C C . GLY A 1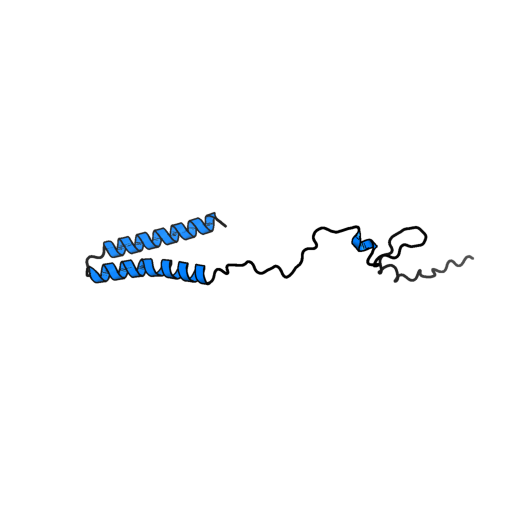 103 ? 62.498 -15.077 -51.863 1.00 55.03 103 GLY A C 1
ATOM 799 O O . GLY A 1 103 ? 61.976 -15.526 -52.883 1.00 55.03 103 GLY A O 1
ATOM 800 N N . ASP A 1 104 ? 63.803 -14.878 -51.689 1.00 57.22 104 ASP A N 1
ATOM 801 C CA . ASP A 1 104 ? 64.895 -15.489 -52.442 1.00 57.22 104 ASP A CA 1
ATOM 802 C C . ASP A 1 104 ? 64.500 -16.855 -53.024 1.00 57.22 104 ASP A C 1
ATOM 804 O O . ASP A 1 104 ? 64.412 -17.862 -52.319 1.00 57.22 104 ASP A O 1
ATOM 808 N N . ALA A 1 105 ? 64.297 -16.887 -54.338 1.00 54.25 105 ALA A N 1
ATOM 809 C CA . ALA A 1 105 ? 64.405 -18.097 -55.133 1.00 54.25 105 ALA A CA 1
ATOM 810 C C . ALA A 1 105 ? 65.686 -17.968 -55.960 1.00 54.25 105 ALA A C 1
ATOM 812 O O . ALA A 1 105 ? 65.659 -17.544 -57.114 1.00 54.25 105 ALA A O 1
ATOM 813 N N . THR A 1 10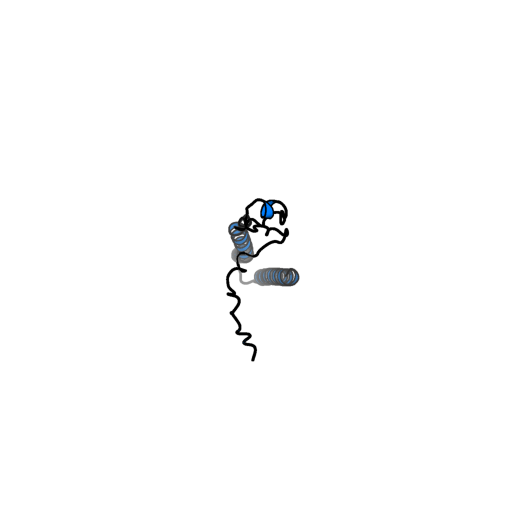6 ? 66.819 -18.278 -55.334 1.00 53.38 106 THR A N 1
ATOM 814 C CA . THR A 1 106 ? 68.079 -18.559 -56.021 1.00 53.38 106 THR A CA 1
ATOM 815 C C . THR A 1 106 ? 67.973 -19.916 -56.725 1.00 53.38 106 THR A C 1
ATOM 817 O O . THR A 1 106 ? 67.688 -20.916 -56.061 1.00 53.38 106 THR A O 1
ATOM 820 N N . PRO A 1 107 ? 68.191 -19.993 -58.049 1.00 57.03 107 PRO A N 1
ATOM 821 C CA . PRO A 1 107 ? 68.505 -21.241 -58.719 1.00 57.03 107 PRO A CA 1
ATOM 822 C C . PRO A 1 107 ? 70.030 -21.412 -58.841 1.00 57.03 107 PRO A C 1
ATOM 824 O O . PRO A 1 107 ? 70.722 -20.485 -59.261 1.00 57.03 107 PRO A O 1
ATOM 827 N N . ASP A 1 108 ? 70.462 -22.630 -58.506 1.00 51.22 108 ASP A N 1
ATOM 828 C CA . ASP A 1 108 ? 71.719 -23.334 -58.829 1.00 51.22 108 ASP A CA 1
ATOM 829 C C . ASP A 1 108 ? 73.055 -22.860 -58.218 1.00 51.22 108 ASP A C 1
ATOM 831 O O . ASP A 1 108 ? 73.607 -21.806 -58.607 1.00 51.22 108 ASP A O 1
#

Secondary structure (DSSP, 8-state):
-HHHHHHHHHHHHHHHHHHHHHHHT-SSS-HHHHHHHHHHHHHHHHHHHHHHHHHS-SSPPPPS----SS--TTHHHHTTS-PBPTTSPBPPTTTT------------

Foldseek 3Di:
DVVVVVVVVVVLVVVLVVQLVVLVPDPVDDPVRSVVSNCVSVVVVVVVVVVVVVPPDPDDDPPPDPPPPDPPVPVVVVVPQFDADPVGDTDHPPVPPDDPPPPDPDDD

pLDDT: mean 72.2, std 16.01, range [46.06, 93.62]

Radius of gyration: 36.24 Å; chains: 1; bounding box: 84×35×87 Å

Sequence (108 aa):
MELIALIGIAGWVALNVYASRRSIRDELASPTQRIAQLFFIWLVPILGAIVTLAVLRNSPEPSKGTYPKEPDMGDQYVTGLGRLNERGYIRSPDDVLHPMGDGDATPD